Protein AF-A0A967J684-F1 (afdb_monomer)

pLDDT: mean 90.94, std 13.74, range [46.59, 98.69]

Mean predicted aligned error: 4.79 Å

Secondary structure (DSSP, 8-state):
-HHHHHHHT---HHHHHHHHHHHHT-EEETTTTEEEEEEEHHHHHHHT--SGGGTTHHHHHTT-TT-SEEEEEEEEETTEEEEEEEE--

Radius of gyration: 13.61 Å; Cα contacts (8 Å, |Δi|>4): 139; chains: 1; bounding box: 33×35×34 Å

Solvent-accessible surface area (backbone atoms only — not comparable to full-atom values): 5128 Å² total; per-residue (Å²): 109,78,72,60,44,62,74,74,74,58,76,62,74,30,47,60,54,36,50,50,56,25,60,70,53,48,48,77,41,69,91,76,19,31,30,37,28,50,45,47,47,67,46,37,67,77,34,75,48,61,76,76,71,50,67,65,50,50,66,64,61,50,61,48,82,72,31,49,35,23,37,33,36,38,43,67,50,89,100,45,75,48,76,49,75,48,68,67,129

Nearest PDB structures (foldseek):
  5o4z-assembly1_A  TM=8.547E-01  e=1.977E-06  Thermotoga maritima
  8ioo-assembly1_A  TM=8.017E-01  e=9.426E-07  Deinococcus radiodurans
  4py9-assembly1_A  TM=8.626E-01  e=2.961E-06  Bacteroides fragilis
  5o25-assembly1_B  TM=8.468E-01  e=4.435E-06  Thermotoga maritima
  3dev-assembly1_B  TM=7.720E-01  e=3.527E-04  Staphylococcus haemolyticus JCSC1435

Structure (mmCIF, N/CA/C/O backbone):
data_AF-A0A967J684-F1
#
_entry.id   AF-A0A967J684-F1
#
loop_
_atom_site.group_PDB
_atom_site.id
_atom_site.type_symbol
_atom_site.label_atom_id
_atom_site.label_alt_id
_atom_site.label_comp_id
_atom_site.label_asym_id
_atom_site.label_entity_id
_atom_site.label_seq_id
_atom_site.pdbx_PDB_ins_code
_atom_site.Cartn_x
_atom_site.Cartn_y
_atom_site.Cartn_z
_atom_site.occupancy
_atom_site.B_iso_or_equiv
_atom_site.auth_seq_id
_atom_site.auth_comp_id
_atom_site.auth_asym_id
_atom_site.auth_atom_id
_atom_site.pdbx_PDB_model_num
ATOM 1 N N . SER A 1 1 ? 15.828 18.813 10.674 1.00 51.28 1 SER A N 1
ATOM 2 C CA . SER A 1 1 ? 16.891 18.470 9.705 1.00 51.28 1 SER A CA 1
ATOM 3 C C . SER A 1 1 ? 16.292 18.282 8.327 1.00 51.28 1 SER A C 1
ATOM 5 O O . SER A 1 1 ? 15.222 17.692 8.260 1.00 51.28 1 SER A O 1
ATOM 7 N N . GLN A 1 2 ? 16.964 18.709 7.248 1.00 54.00 2 GLN A N 1
ATOM 8 C CA . GLN A 1 2 ? 16.564 18.374 5.862 1.00 54.00 2 GLN A CA 1
ATOM 9 C C . GLN A 1 2 ? 16.309 16.862 5.665 1.00 54.00 2 GLN A C 1
ATOM 11 O O . GLN A 1 2 ? 15.456 16.481 4.876 1.00 54.00 2 GLN A O 1
ATOM 16 N N . ILE A 1 3 ? 16.967 16.017 6.470 1.00 52.69 3 ILE A N 1
ATOM 17 C CA . ILE A 1 3 ? 16.811 14.553 6.503 1.00 52.69 3 ILE A CA 1
ATOM 18 C C . ILE A 1 3 ? 15.394 14.103 6.908 1.00 52.69 3 ILE A C 1
ATOM 20 O O . ILE A 1 3 ? 14.889 13.136 6.360 1.00 52.69 3 ILE A O 1
ATOM 24 N N . GLY A 1 4 ? 14.721 14.799 7.833 1.00 47.50 4 GLY A N 1
ATOM 25 C CA . GLY A 1 4 ? 13.356 14.425 8.240 1.00 47.50 4 GLY A CA 1
ATOM 26 C C . GLY A 1 4 ? 12.304 14.758 7.179 1.00 47.50 4 GLY A C 1
ATOM 27 O O . GLY A 1 4 ? 11.285 14.082 7.088 1.00 47.50 4 GLY A O 1
ATOM 28 N N . ARG A 1 5 ? 12.587 15.771 6.350 1.00 46.59 5 ARG A N 1
ATOM 29 C CA . ARG A 1 5 ? 11.668 16.293 5.336 1.00 46.59 5 ARG A CA 1
ATOM 30 C C . ARG A 1 5 ? 11.549 15.360 4.130 1.00 46.59 5 ARG A C 1
ATOM 32 O O . ARG A 1 5 ? 10.446 15.043 3.709 1.00 46.59 5 ARG A O 1
ATOM 39 N N . HIS A 1 6 ? 12.680 14.828 3.666 1.00 51.19 6 HIS A N 1
ATOM 40 C CA . HIS A 1 6 ? 12.722 13.857 2.567 1.00 51.19 6 HIS A CA 1
ATOM 41 C C . HIS A 1 6 ? 12.076 12.504 2.892 1.00 51.19 6 HIS A C 1
ATOM 43 O O . HIS A 1 6 ? 11.687 11.797 1.973 1.00 51.19 6 HIS A O 1
ATOM 49 N N . VAL A 1 7 ? 11.984 12.123 4.170 1.00 55.75 7 VAL A N 1
ATOM 50 C CA . VAL A 1 7 ? 11.468 10.799 4.565 1.00 55.75 7 VAL A CA 1
ATOM 51 C C . VAL A 1 7 ? 9.957 10.818 4.824 1.00 55.75 7 VAL A C 1
ATOM 53 O O . VAL A 1 7 ? 9.316 9.783 4.689 1.00 55.75 7 VAL A O 1
ATOM 56 N N . TYR A 1 8 ? 9.375 11.972 5.175 1.00 53.00 8 TYR A N 1
ATOM 57 C CA . TYR A 1 8 ? 7.965 12.040 5.58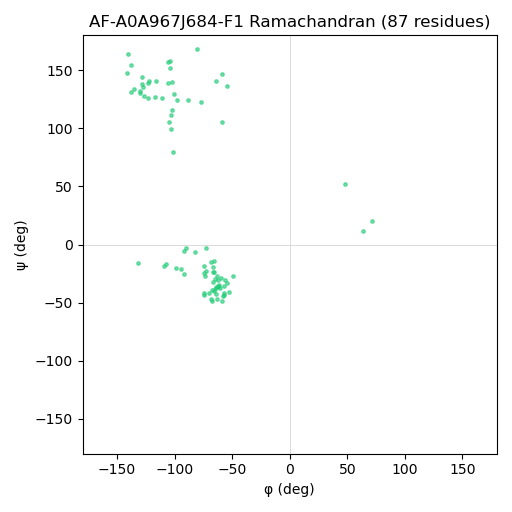9 1.00 53.00 8 TYR A CA 1
ATOM 58 C C . TYR A 1 8 ? 7.118 13.132 4.921 1.00 53.00 8 TYR A C 1
ATOM 60 O O . TYR A 1 8 ? 5.896 13.052 5.014 1.00 53.00 8 TYR A O 1
ATOM 68 N N . GLU A 1 9 ? 7.704 14.142 4.269 1.00 63.94 9 GLU A N 1
ATOM 69 C CA . GLU A 1 9 ? 6.930 15.269 3.713 1.00 63.94 9 GLU A CA 1
ATOM 70 C C . GLU A 1 9 ? 6.858 15.285 2.182 1.00 63.94 9 GLU A C 1
ATOM 72 O O . GLU A 1 9 ? 5.973 15.936 1.628 1.00 63.94 9 GLU A O 1
ATOM 77 N N . GLU A 1 10 ? 7.745 14.571 1.486 1.00 76.00 10 GLU A N 1
ATOM 78 C CA . GLU A 1 10 ? 7.815 14.594 0.024 1.00 76.00 10 GLU A CA 1
ATOM 79 C C . GLU A 1 10 ? 7.762 13.178 -0.556 1.00 76.00 10 GLU A C 1
ATOM 81 O O . GLU A 1 10 ? 8.409 12.251 -0.076 1.00 76.00 10 GLU A O 1
ATOM 86 N N . SER A 1 11 ? 6.967 13.002 -1.608 1.00 84.69 11 SER A N 1
ATOM 87 C CA . SER A 1 11 ? 6.900 11.769 -2.396 1.00 84.69 11 SER A CA 1
ATOM 88 C C . SER A 1 11 ? 6.745 12.136 -3.871 1.00 84.69 11 SER A C 1
ATOM 90 O O . SER A 1 11 ? 6.120 13.159 -4.178 1.00 84.69 11 SER A O 1
ATOM 92 N N . PRO A 1 12 ? 7.290 11.340 -4.807 1.00 91.50 12 PRO A N 1
ATOM 93 C CA . PRO A 1 12 ? 7.097 11.593 -6.230 1.00 91.50 12 PRO A CA 1
ATOM 94 C C . PRO A 1 12 ? 5.603 11.574 -6.572 1.00 91.50 12 PRO A C 1
ATOM 96 O O . PRO A 1 12 ? 4.841 10.794 -6.008 1.00 91.50 12 PRO A O 1
ATOM 99 N N . PHE A 1 13 ? 5.159 12.379 -7.541 1.00 94.19 13 PHE A N 1
ATOM 100 C CA . PHE A 1 13 ? 3.737 12.425 -7.923 1.00 94.19 13 PHE A CA 1
ATOM 101 C C . PHE A 1 13 ? 3.178 11.044 -8.317 1.00 94.19 13 PHE A C 1
ATOM 103 O O . PHE A 1 13 ? 2.003 10.756 -8.093 1.00 94.19 13 PHE A O 1
ATOM 110 N N . GLY A 1 14 ? 4.022 10.164 -8.867 1.00 96.31 14 GLY A N 1
ATOM 111 C CA . GLY A 1 14 ? 3.648 8.785 -9.173 1.00 96.31 14 GLY A CA 1
ATOM 112 C C . GLY A 1 14 ? 3.200 7.981 -7.945 1.00 96.31 14 GLY A C 1
ATOM 113 O O . GLY A 1 14 ? 2.298 7.157 -8.081 1.00 96.31 14 GLY A O 1
ATOM 114 N N . PHE A 1 15 ? 3.697 8.296 -6.740 1.00 96.25 15 PHE A N 1
ATOM 115 C CA . PHE A 1 15 ? 3.213 7.705 -5.488 1.00 96.25 15 PHE A CA 1
ATOM 116 C C . PHE A 1 15 ? 1.714 7.931 -5.303 1.00 96.25 15 PHE A C 1
ATOM 118 O O . PHE A 1 15 ? 1.000 7.002 -4.946 1.00 96.25 15 PHE A O 1
ATOM 125 N N . LEU A 1 16 ? 1.206 9.130 -5.612 1.00 95.81 16 LEU A N 1
ATOM 126 C CA . LEU A 1 16 ? -0.225 9.429 -5.491 1.00 95.81 16 LEU A CA 1
ATOM 127 C C . LEU A 1 16 ? -1.070 8.548 -6.420 1.00 95.81 16 LEU A C 1
ATOM 129 O O . LEU A 1 16 ? -2.167 8.134 -6.048 1.00 95.81 16 LEU A O 1
ATOM 133 N N . ARG A 1 17 ? -0.556 8.226 -7.616 1.00 97.19 17 ARG A N 1
ATOM 134 C CA . ARG A 1 17 ? -1.235 7.326 -8.562 1.00 97.19 17 ARG A CA 1
ATOM 135 C C . ARG A 1 17 ? -1.282 5.901 -8.021 1.00 97.19 17 ARG A C 1
ATOM 137 O O . ARG A 1 17 ? -2.359 5.313 -8.002 1.00 97.19 17 ARG A O 1
ATOM 144 N N . VAL A 1 18 ? -0.147 5.389 -7.542 1.00 98.12 18 VAL A N 1
ATOM 145 C CA . VAL A 1 18 ? -0.058 4.044 -6.951 1.00 98.12 18 VAL A CA 1
ATOM 146 C C . VAL A 1 18 ? -0.905 3.941 -5.686 1.00 98.12 18 VAL A C 1
ATOM 148 O O . VAL A 1 18 ? -1.636 2.975 -5.513 1.00 98.12 18 VAL A O 1
ATOM 151 N N . ALA A 1 19 ? -0.873 4.950 -4.815 1.00 97.56 19 ALA A N 1
ATOM 152 C CA . ALA A 1 19 ? -1.726 4.999 -3.634 1.00 97.56 19 ALA A CA 1
ATOM 153 C C . ALA A 1 19 ? -3.208 4.919 -4.020 1.00 97.56 19 ALA A C 1
ATOM 155 O O . ALA A 1 19 ? -3.954 4.153 -3.418 1.00 97.56 19 ALA A O 1
ATOM 156 N N . GLY A 1 20 ? -3.624 5.644 -5.062 1.00 98.06 20 GLY A N 1
ATOM 157 C CA . GLY A 1 20 ? -4.982 5.565 -5.595 1.00 98.06 20 GLY A CA 1
ATOM 158 C C . GLY A 1 20 ? -5.370 4.158 -6.060 1.00 98.06 20 GLY A C 1
ATOM 159 O O . GLY A 1 20 ? -6.428 3.667 -5.668 1.00 98.06 20 GLY A O 1
ATOM 160 N N . THR A 1 21 ? -4.530 3.491 -6.858 1.00 98.25 21 THR A N 1
ATOM 161 C CA . THR A 1 21 ? -4.843 2.146 -7.379 1.00 98.25 21 THR A CA 1
ATOM 162 C C . THR A 1 21 ? -4.819 1.079 -6.287 1.00 98.25 21 THR A C 1
ATOM 164 O O . THR A 1 21 ? -5.736 0.259 -6.208 1.00 98.25 21 THR A O 1
ATOM 167 N N . VAL A 1 22 ? -3.842 1.136 -5.380 1.00 98.31 22 VAL A N 1
ATOM 168 C CA . VAL A 1 22 ? -3.747 0.222 -4.237 1.00 98.31 22 VAL A CA 1
ATOM 169 C C . VAL A 1 22 ? -4.946 0.386 -3.308 1.00 98.31 22 VAL A C 1
ATOM 171 O O . VAL A 1 22 ? -5.577 -0.610 -2.962 1.00 98.31 22 VAL A O 1
ATOM 174 N N . LEU A 1 23 ? -5.326 1.615 -2.946 1.00 98.00 23 LEU A N 1
ATOM 175 C CA . LEU A 1 23 ? -6.501 1.847 -2.101 1.00 98.00 23 LEU A CA 1
ATOM 176 C C . LEU A 1 23 ? -7.802 1.407 -2.785 1.00 98.00 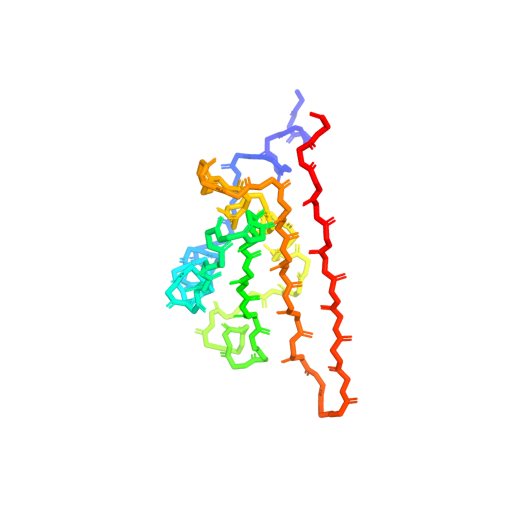23 LEU A C 1
ATOM 178 O O . LEU A 1 23 ? -8.666 0.842 -2.122 1.00 98.00 23 LEU A O 1
ATOM 182 N N . ALA A 1 24 ? -7.929 1.590 -4.102 1.00 98.25 24 ALA A N 1
ATOM 183 C CA . ALA A 1 24 ? -9.081 1.096 -4.858 1.00 98.25 24 ALA A CA 1
ATOM 184 C C . ALA A 1 24 ? -9.170 -0.442 -4.895 1.00 98.25 24 ALA A C 1
ATOM 186 O O . ALA A 1 24 ? -10.256 -0.986 -5.074 1.00 98.25 24 ALA A O 1
ATOM 187 N N . SER A 1 25 ? -8.050 -1.149 -4.709 1.00 98.31 25 SER A N 1
ATOM 188 C CA . SER A 1 25 ? -8.012 -2.616 -4.613 1.00 98.31 25 SER A CA 1
ATOM 189 C C . SER A 1 25 ? -8.357 -3.160 -3.221 1.00 98.31 25 SER A C 1
ATOM 191 O O . SER A 1 25 ? -8.429 -4.379 -3.043 1.00 98.31 25 SER A O 1
ATOM 193 N N . ALA A 1 26 ? -8.516 -2.282 -2.226 1.00 98.25 26 ALA A N 1
ATOM 194 C CA . ALA A 1 26 ? -8.654 -2.692 -0.840 1.00 98.25 26 ALA A CA 1
ATOM 195 C C . ALA A 1 26 ? -9.929 -3.513 -0.606 1.00 98.25 26 ALA A C 1
ATOM 197 O O . ALA A 1 26 ? -11.002 -3.216 -1.127 1.00 98.25 26 ALA A O 1
ATOM 198 N N . SER A 1 27 ? -9.804 -4.543 0.222 1.00 98.62 27 SER A N 1
ATOM 199 C CA . SER A 1 27 ? -10.894 -5.409 0.658 1.00 98.62 27 SER A CA 1
ATOM 200 C C . SER A 1 27 ? -10.886 -5.511 2.179 1.00 98.62 27 SER A C 1
ATOM 202 O O . SER A 1 27 ? -9.824 -5.608 2.799 1.00 98.62 27 SER A O 1
ATOM 204 N N . LEU A 1 28 ? -12.076 -5.462 2.777 1.00 98.50 28 LEU A N 1
ATOM 205 C CA . LEU A 1 28 ? -12.284 -5.492 4.222 1.00 98.50 28 LEU A CA 1
ATOM 206 C C . LEU A 1 28 ? -13.069 -6.748 4.607 1.00 98.50 28 LEU A C 1
ATOM 208 O O . LEU A 1 28 ? -14.161 -6.988 4.098 1.00 98.50 28 LEU A O 1
ATOM 212 N N . ASP A 1 29 ? -12.524 -7.508 5.548 1.00 98.31 29 ASP A N 1
ATOM 213 C CA . ASP A 1 29 ? -13.241 -8.526 6.307 1.00 98.31 29 ASP A CA 1
ATOM 214 C C . ASP A 1 29 ? -13.544 -7.954 7.697 1.00 98.31 29 ASP A C 1
ATOM 216 O O . ASP A 1 29 ? -12.685 -7.913 8.583 1.00 98.31 29 ASP A O 1
ATOM 220 N N . GLU A 1 30 ? -14.775 -7.477 7.884 1.00 96.81 30 GLU A N 1
ATOM 221 C CA . GLU A 1 30 ? -15.217 -6.894 9.154 1.00 96.81 30 GLU A CA 1
ATOM 222 C C . GLU A 1 30 ? -15.282 -7.925 10.286 1.00 96.81 30 GLU A C 1
ATOM 224 O O . GLU A 1 30 ? -15.004 -7.588 11.437 1.00 96.81 30 GLU A O 1
ATOM 229 N N . GLN A 1 31 ? -15.604 -9.188 9.979 1.00 97.62 31 GLN A N 1
ATOM 230 C CA . GLN A 1 31 ? -15.721 -10.243 10.990 1.00 97.62 31 GLN A CA 1
ATOM 231 C C . GLN A 1 31 ? -14.361 -10.567 11.600 1.00 97.62 31 GLN A C 1
ATOM 233 O O . GLN A 1 31 ? -14.247 -10.782 12.806 1.00 97.62 31 GLN A O 1
ATOM 238 N N . ARG A 1 32 ? -13.322 -10.585 10.762 1.00 97.44 32 ARG A N 1
ATOM 239 C CA . ARG A 1 32 ? -11.938 -10.821 11.186 1.00 97.44 32 ARG A CA 1
ATOM 240 C C . ARG A 1 32 ? -11.193 -9.545 11.542 1.00 97.44 32 ARG A C 1
ATOM 242 O O . ARG A 1 32 ? -10.039 -9.639 11.953 1.00 97.44 32 ARG A O 1
ATOM 249 N N . ARG A 1 33 ? -11.827 -8.379 11.374 1.00 97.69 33 ARG A N 1
ATOM 250 C CA . ARG A 1 33 ? -11.204 -7.060 11.539 1.00 97.69 33 ARG A CA 1
ATOM 251 C C . ARG A 1 33 ? -9.876 -7.010 10.779 1.00 97.69 33 ARG A C 1
ATOM 253 O O . ARG A 1 33 ? -8.830 -6.701 11.346 1.00 97.69 33 ARG A O 1
ATOM 260 N N . PHE A 1 34 ? -9.929 -7.370 9.499 1.00 98.25 34 PHE A N 1
ATOM 261 C CA . PHE A 1 34 ? -8.763 -7.509 8.634 1.00 98.25 34 PHE A CA 1
ATOM 262 C C . PHE A 1 34 ? -8.976 -6.758 7.324 1.00 98.25 34 PHE A C 1
ATOM 264 O O . PHE A 1 34 ? -10.008 -6.907 6.677 1.00 98.25 34 PHE A O 1
ATOM 271 N N . VAL A 1 35 ? -7.987 -5.967 6.913 1.00 98.50 35 VAL A N 1
ATOM 272 C CA . VAL A 1 35 ? -8.001 -5.244 5.637 1.00 98.50 35 VAL A CA 1
ATOM 273 C C . VAL A 1 35 ? -6.772 -5.624 4.831 1.00 98.50 35 VAL A C 1
ATOM 275 O O . VAL A 1 35 ? -5.669 -5.724 5.373 1.00 98.50 35 VAL A O 1
ATOM 278 N N . TRP A 1 36 ? -6.941 -5.817 3.530 1.00 98.69 36 TRP A N 1
ATOM 279 C CA . TRP A 1 36 ? -5.813 -6.025 2.635 1.00 98.69 36 TRP A CA 1
ATOM 280 C C . TRP A 1 36 ? -5.975 -5.266 1.330 1.00 98.69 36 TRP A C 1
ATOM 282 O O . TRP A 1 36 ? -7.086 -4.969 0.905 1.00 98.69 36 TRP A O 1
ATOM 292 N N . ALA A 1 37 ? -4.850 -4.961 0.699 1.00 98.56 37 ALA A N 1
ATOM 293 C CA . ALA A 1 37 ? -4.781 -4.353 -0.622 1.00 98.56 37 ALA A CA 1
ATOM 294 C C . ALA A 1 37 ? -3.631 -4.974 -1.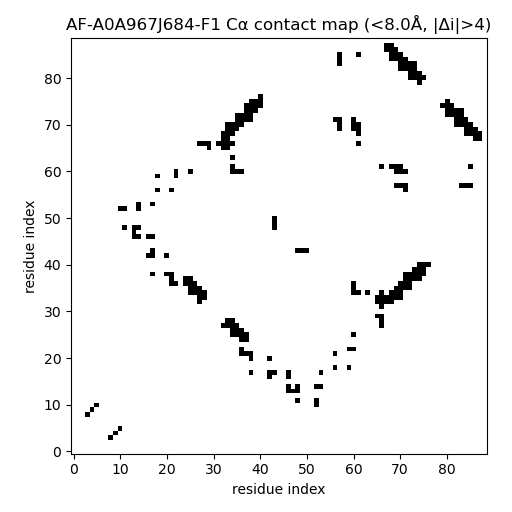421 1.00 98.56 37 ALA A C 1
ATOM 296 O O . ALA A 1 37 ? -2.745 -5.620 -0.849 1.00 98.56 37 ALA A O 1
ATOM 297 N N . VAL A 1 38 ? -3.640 -4.769 -2.738 1.00 98.38 38 VAL A N 1
ATOM 298 C CA . VAL A 1 38 ? -2.673 -5.367 -3.661 1.00 98.38 38 VAL A CA 1
ATOM 299 C C . VAL A 1 38 ? -1.959 -4.278 -4.456 1.00 98.38 38 VAL A C 1
ATOM 301 O O . VA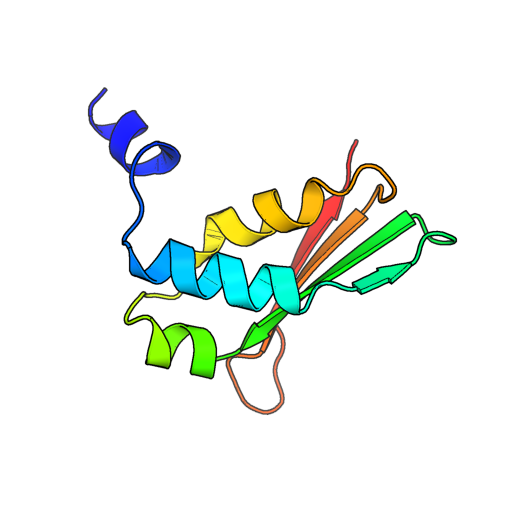L A 1 38 ? -2.602 -3.466 -5.112 1.00 98.38 38 VAL A O 1
ATOM 304 N N . LEU A 1 39 ? -0.628 -4.297 -4.414 1.00 98.25 39 LEU A N 1
ATOM 305 C CA . LEU A 1 39 ? 0.261 -3.581 -5.325 1.00 98.25 39 LEU A CA 1
ATOM 306 C C . LEU A 1 39 ? 0.727 -4.548 -6.416 1.00 98.25 39 LEU A C 1
ATOM 308 O O . LEU A 1 39 ? 1.331 -5.575 -6.095 1.00 98.25 39 LEU A O 1
ATOM 312 N N . ARG A 1 40 ? 0.502 -4.204 -7.685 1.00 97.69 40 ARG A N 1
ATOM 313 C CA . ARG A 1 40 ? 0.942 -4.992 -8.845 1.00 97.69 40 ARG A CA 1
ATOM 314 C C . ARG A 1 40 ? 2.124 -4.335 -9.546 1.00 97.69 40 ARG A C 1
ATOM 316 O O . ARG A 1 40 ? 2.302 -3.121 -9.472 1.00 97.69 40 ARG A O 1
ATOM 323 N N . ALA A 1 41 ? 2.906 -5.126 -10.281 1.00 96.69 41 ALA A N 1
ATOM 324 C CA . ALA A 1 41 ? 4.004 -4.608 -11.108 1.00 96.69 41 ALA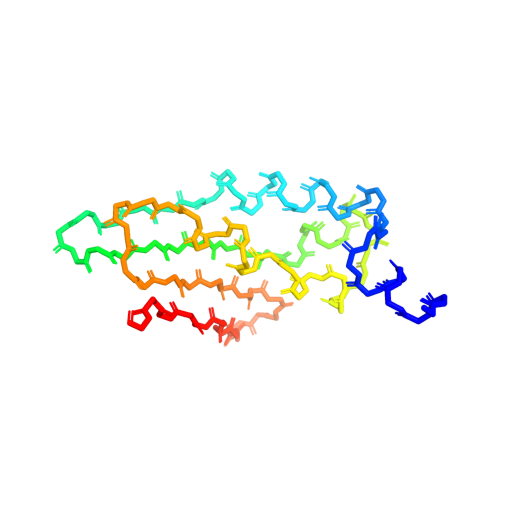 A CA 1
ATOM 325 C C . ALA A 1 41 ? 3.548 -3.484 -12.061 1.00 96.69 41 ALA A C 1
ATOM 327 O O . ALA A 1 41 ? 4.215 -2.455 -12.170 1.00 96.69 41 ALA A O 1
ATOM 328 N N . GLU A 1 42 ? 2.364 -3.625 -12.670 1.00 97.12 42 GLU A N 1
ATOM 329 C CA . GLU A 1 42 ? 1.821 -2.624 -13.598 1.00 97.12 42 GLU A CA 1
ATOM 330 C C . GLU A 1 42 ? 1.546 -1.256 -12.948 1.00 97.12 42 GLU A C 1
ATOM 332 O O . GLU A 1 42 ? 1.591 -0.232 -13.631 1.00 97.12 42 GLU A O 1
ATOM 337 N N . ASP A 1 43 ? 1.283 -1.209 -11.636 1.00 97.56 43 ASP A N 1
ATOM 338 C CA . ASP A 1 43 ? 1.082 0.052 -10.917 1.00 97.56 43 ASP A CA 1
ATOM 339 C C . ASP A 1 43 ? 2.384 0.867 -10.891 1.00 97.56 43 ASP A C 1
ATOM 341 O O . ASP A 1 43 ? 2.370 2.086 -11.092 1.00 97.56 43 ASP A O 1
ATOM 345 N N . LEU A 1 44 ? 3.522 0.191 -10.695 1.00 96.50 44 LEU A N 1
ATOM 346 C CA . LEU A 1 44 ? 4.854 0.803 -10.720 1.00 96.50 44 LEU A CA 1
ATOM 347 C C . LEU A 1 44 ? 5.218 1.269 -12.131 1.00 96.50 44 LEU A C 1
ATOM 349 O O . LEU A 1 44 ? 5.609 2.420 -12.323 1.00 96.50 44 LEU A O 1
ATOM 353 N N . GLU A 1 45 ? 5.009 0.414 -13.134 1.00 96.06 45 GLU A N 1
ATOM 354 C CA . GLU A 1 45 ? 5.301 0.734 -14.536 1.00 96.06 45 GLU A CA 1
ATOM 355 C C . GLU A 1 45 ? 4.530 1.971 -15.018 1.00 96.06 45 GLU A C 1
ATOM 357 O O . GLU A 1 45 ? 5.103 2.871 -15.632 1.00 96.06 45 GLU A O 1
ATOM 362 N N . ARG A 1 46 ? 3.233 2.065 -14.695 1.00 96.06 46 ARG A N 1
ATOM 363 C CA . ARG A 1 46 ? 2.371 3.191 -15.101 1.00 96.06 46 ARG A CA 1
ATOM 364 C C . ARG A 1 46 ? 2.662 4.491 -14.353 1.00 96.06 46 ARG A C 1
ATOM 366 O O . ARG A 1 46 ? 2.281 5.562 -14.829 1.00 96.06 46 ARG A O 1
ATOM 373 N N . SER A 1 47 ? 3.255 4.411 -13.165 1.00 95.69 47 SER A N 1
ATOM 374 C CA . SER A 1 47 ? 3.521 5.569 -12.303 1.00 95.69 47 SER A CA 1
ATOM 375 C C . SER A 1 47 ? 4.952 6.094 -12.408 1.00 95.69 47 SER A C 1
ATOM 377 O O . SER A 1 47 ? 5.181 7.256 -12.067 1.00 95.69 47 SER A O 1
ATOM 379 N N . GLY A 1 48 ? 5.886 5.273 -12.899 1.00 94.94 48 GLY A N 1
ATOM 380 C CA . GLY A 1 48 ? 7.294 5.627 -13.072 1.00 94.94 48 GLY A CA 1
ATOM 381 C C . GLY A 1 48 ? 8.078 5.739 -11.763 1.00 94.94 48 GLY A C 1
ATOM 382 O O . GLY A 1 48 ? 9.106 6.413 -11.748 1.00 94.94 48 GLY A O 1
ATOM 383 N N . ILE A 1 49 ? 7.592 5.133 -10.674 1.00 95.56 49 ILE A N 1
ATOM 384 C CA . ILE A 1 49 ? 8.256 5.152 -9.359 1.00 95.56 49 ILE A CA 1
ATOM 385 C C . ILE A 1 49 ? 8.939 3.820 -9.053 1.00 95.56 49 ILE A C 1
ATOM 387 O O . ILE A 1 49 ? 8.587 2.779 -9.614 1.00 95.56 49 ILE A O 1
ATOM 391 N N . GLY A 1 50 ? 9.914 3.855 -8.147 1.00 93.94 50 GLY A N 1
ATOM 392 C CA . GLY A 1 50 ? 10.601 2.658 -7.681 1.00 93.94 50 GLY A CA 1
ATOM 393 C C . GLY A 1 50 ? 9.805 1.905 -6.617 1.00 93.94 50 GLY A C 1
ATOM 394 O O . GLY A 1 50 ? 8.848 2.409 -6.032 1.00 93.94 50 GLY A O 1
ATOM 395 N N . LEU A 1 51 ? 10.241 0.680 -6.315 1.00 92.88 51 LEU A N 1
ATOM 396 C CA . LEU A 1 51 ? 9.655 -0.105 -5.228 1.00 92.88 51 LEU A CA 1
ATOM 397 C C . LEU A 1 51 ? 9.807 0.591 -3.865 1.00 92.88 51 LEU A C 1
ATOM 399 O O . LEU A 1 51 ? 8.887 0.527 -3.052 1.00 92.88 51 LEU A O 1
ATOM 403 N N . ASP A 1 52 ? 10.932 1.263 -3.629 1.00 92.00 52 ASP A N 1
ATOM 404 C CA . ASP A 1 52 ? 11.230 1.931 -2.356 1.00 92.00 52 ASP A CA 1
ATOM 405 C C . ASP A 1 52 ? 10.253 3.086 -2.070 1.00 92.00 52 ASP A C 1
ATOM 407 O O . ASP A 1 52 ? 9.878 3.315 -0.922 1.00 92.00 52 ASP A O 1
ATOM 411 N N . ASP A 1 53 ? 9.723 3.730 -3.117 1.00 93.19 53 ASP A N 1
ATOM 412 C CA . ASP A 1 53 ? 8.693 4.769 -2.989 1.00 93.19 53 ASP A CA 1
ATOM 413 C C . ASP A 1 53 ? 7.357 4.211 -2.453 1.00 93.19 53 ASP A C 1
ATOM 415 O O . ASP A 1 53 ? 6.482 4.970 -2.042 1.00 93.19 53 ASP A O 1
ATOM 419 N N . THR A 1 54 ? 7.165 2.885 -2.443 1.00 93.25 54 THR A N 1
ATOM 420 C CA . THR A 1 54 ? 5.909 2.242 -2.012 1.00 93.25 54 THR A CA 1
ATOM 421 C C . THR A 1 54 ? 5.852 1.873 -0.538 1.00 93.25 54 THR A C 1
ATOM 423 O O . THR A 1 54 ? 4.815 1.403 -0.062 1.00 93.25 54 THR A O 1
ATOM 426 N N . ASP A 1 55 ? 6.943 2.045 0.202 1.00 91.44 55 ASP A N 1
ATOM 427 C CA . ASP A 1 55 ? 7.001 1.678 1.616 1.00 91.44 55 ASP A CA 1
ATOM 428 C C . ASP A 1 55 ? 5.924 2.355 2.489 1.00 91.44 55 ASP A C 1
ATOM 430 O O . ASP A 1 55 ? 5.356 1.661 3.340 1.00 91.44 55 ASP A O 1
ATOM 434 N N . PRO A 1 56 ? 5.520 3.619 2.242 1.00 93.31 56 PRO A N 1
ATOM 435 C CA . PRO A 1 56 ? 4.436 4.258 2.993 1.00 93.31 56 PRO A CA 1
ATOM 436 C C . PRO A 1 56 ? 3.029 3.684 2.740 1.00 93.31 56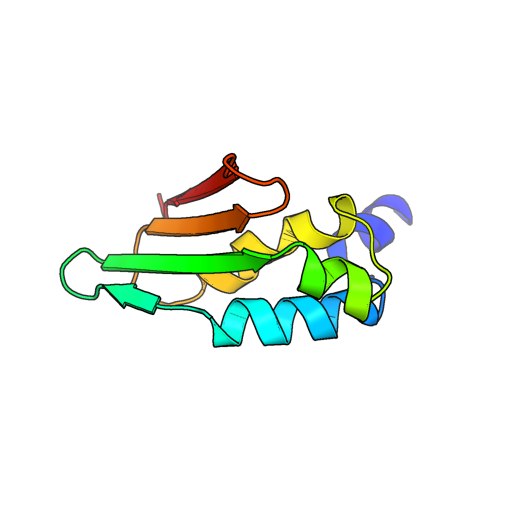 PRO A C 1
ATOM 438 O O . PRO A 1 56 ? 2.108 3.956 3.509 1.00 93.31 56 PRO A O 1
ATOM 441 N N . LEU A 1 57 ? 2.811 2.886 1.686 1.00 95.81 57 LEU A N 1
ATOM 442 C CA . LEU A 1 57 ? 1.462 2.437 1.298 1.00 95.81 57 LEU A CA 1
ATOM 443 C C . LEU A 1 57 ? 0.762 1.605 2.378 1.00 95.81 57 LEU A C 1
ATOM 445 O O . LEU A 1 57 ? -0.453 1.706 2.542 1.00 95.81 57 LEU A O 1
ATOM 449 N N . ILE A 1 58 ? 1.507 0.800 3.140 1.00 95.81 58 ILE A N 1
ATOM 450 C CA . ILE A 1 58 ? 0.918 -0.007 4.220 1.00 95.81 58 ILE A CA 1
ATOM 451 C C . ILE A 1 58 ? 0.284 0.872 5.307 1.00 95.81 58 ILE A C 1
ATOM 453 O O . ILE A 1 58 ? -0.722 0.488 5.908 1.00 95.81 58 ILE A O 1
ATOM 457 N N . ASP A 1 59 ? 0.824 2.071 5.524 1.00 94.62 59 ASP A N 1
ATOM 458 C CA . ASP A 1 59 ? 0.273 3.015 6.489 1.00 94.62 59 ASP A CA 1
ATOM 459 C C . ASP A 1 59 ? -1.017 3.671 5.986 1.00 94.62 59 ASP A C 1
ATOM 461 O O . ASP A 1 59 ? -1.868 4.017 6.801 1.00 94.62 59 ASP A O 1
ATOM 465 N N . LEU A 1 60 ? -1.222 3.750 4.667 1.00 95.56 60 LEU A N 1
ATOM 466 C CA . LEU A 1 60 ? -2.501 4.162 4.084 1.00 95.56 60 LEU A CA 1
ATOM 467 C C . LEU A 1 60 ? -3.554 3.057 4.191 1.00 95.56 60 LEU A C 1
ATOM 469 O O . LEU A 1 60 ? -4.698 3.332 4.531 1.00 95.56 60 LEU A O 1
ATOM 473 N N . VAL A 1 61 ? -3.182 1.797 3.951 1.00 96.38 61 VAL A N 1
ATOM 474 C CA . VAL A 1 61 ? -4.117 0.660 4.045 1.00 96.38 61 VAL A CA 1
ATOM 475 C C . VAL A 1 61 ? -4.603 0.464 5.485 1.00 96.38 61 VAL A C 1
ATOM 477 O O . VAL A 1 61 ? -5.781 0.196 5.724 1.00 96.38 61 VAL A O 1
ATOM 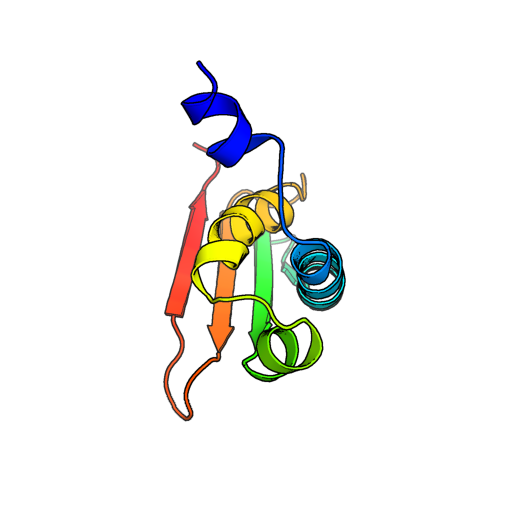480 N N . ARG A 1 62 ? -3.722 0.645 6.478 1.00 95.50 62 ARG A N 1
ATOM 481 C CA . ARG A 1 62 ? -4.049 0.379 7.887 1.00 95.50 62 ARG A CA 1
ATOM 482 C C . ARG A 1 62 ? -4.993 1.395 8.538 1.00 95.50 62 ARG A C 1
ATOM 484 O O . ARG A 1 62 ? -5.315 1.218 9.713 1.00 95.50 62 ARG A O 1
ATOM 491 N N . VAL A 1 63 ? -5.415 2.461 7.851 1.00 95.00 63 VAL A N 1
ATOM 492 C CA . VAL A 1 63 ? -6.263 3.516 8.449 1.00 95.00 63 VAL A CA 1
ATOM 493 C C . VAL A 1 63 ? -7.720 3.089 8.658 1.00 95.00 63 VAL A C 1
ATOM 495 O O . VAL A 1 63 ? -8.410 3.709 9.462 1.00 95.00 63 VAL A O 1
ATOM 498 N N . ALA A 1 64 ? -8.186 2.028 7.984 1.00 94.31 64 ALA A N 1
ATOM 499 C CA . ALA A 1 64 ? -9.567 1.536 8.066 1.00 94.31 64 ALA A CA 1
ATOM 500 C C . ALA A 1 64 ? -9.945 1.154 9.506 1.00 94.31 64 ALA A C 1
ATOM 502 O O . ALA A 1 64 ? -9.484 0.139 10.031 1.00 94.31 64 ALA A O 1
ATOM 503 N N . ARG A 1 65 ? -10.746 1.980 10.183 1.00 95.19 65 ARG A N 1
ATOM 504 C CA . ARG A 1 65 ? -11.051 1.884 11.625 1.00 95.19 65 ARG A CA 1
ATOM 505 C C . ARG A 1 65 ? -11.599 0.512 12.033 1.00 95.19 65 ARG A C 1
ATOM 507 O O . ARG A 1 65 ? -11.321 0.036 13.131 1.00 95.19 65 ARG A O 1
ATOM 514 N N . GLU A 1 66 ? -12.340 -0.121 11.139 1.00 96.50 66 GLU A N 1
ATOM 515 C CA . GLU A 1 66 ? -13.001 -1.414 11.287 1.00 96.50 66 GLU A CA 1
ATOM 516 C C . GLU A 1 66 ? -12.011 -2.586 11.408 1.00 96.50 66 GLU A C 1
ATOM 518 O O . GLU A 1 66 ? -12.379 -3.635 11.928 1.00 96.50 66 GLU A O 1
ATOM 523 N N . SER A 1 67 ? -10.757 -2.402 10.986 1.00 97.12 67 SER A N 1
ATOM 524 C CA . SER A 1 67 ? -9.723 -3.437 10.969 1.00 97.12 67 SER A CA 1
ATOM 525 C C . SER A 1 67 ? -8.676 -3.267 12.076 1.00 97.12 67 SER A C 1
ATOM 527 O O . SER A 1 67 ? -8.206 -2.158 12.299 1.00 97.12 67 SER A O 1
ATOM 529 N N . ASP A 1 68 ? -8.240 -4.353 12.716 1.00 97.38 68 ASP A N 1
ATOM 530 C CA . ASP A 1 68 ? -7.088 -4.374 13.634 1.00 97.38 68 ASP A CA 1
ATOM 531 C C . ASP A 1 68 ? -5.788 -4.792 12.939 1.00 97.38 68 ASP A C 1
ATOM 533 O O . ASP A 1 68 ? -4.698 -4.485 13.427 1.00 97.38 68 ASP A O 1
ATOM 537 N N . VAL A 1 69 ? -5.885 -5.478 11.797 1.00 97.81 69 VAL A N 1
ATOM 538 C CA . VAL A 1 69 ? -4.736 -6.015 11.060 1.00 97.81 69 VAL A CA 1
ATOM 539 C C . VAL A 1 69 ? -4.811 -5.615 9.588 1.00 97.81 69 VAL A C 1
ATOM 541 O O . VAL A 1 69 ? -5.819 -5.811 8.914 1.00 97.81 69 VAL A O 1
ATOM 544 N N . ALA A 1 70 ? -3.714 -5.079 9.066 1.00 98.25 70 ALA A N 1
ATOM 545 C CA . ALA A 1 70 ? -3.576 -4.668 7.677 1.00 98.25 70 ALA A CA 1
ATOM 546 C C . ALA A 1 70 ? -2.501 -5.485 6.954 1.00 98.25 70 ALA A C 1
ATOM 548 O O . ALA A 1 70 ? -1.430 -5.740 7.512 1.00 98.25 70 ALA A O 1
ATOM 549 N N . LEU A 1 71 ? -2.769 -5.840 5.698 1.00 98.31 71 LEU A N 1
ATOM 550 C CA . LEU A 1 71 ? -1.823 -6.485 4.791 1.00 98.31 71 LEU A CA 1
ATOM 551 C C . LEU A 1 71 ? -1.724 -5.712 3.474 1.00 98.31 71 LEU A C 1
ATOM 553 O O . LEU A 1 71 ? -2.718 -5.497 2.789 1.00 98.31 71 LEU A O 1
ATOM 557 N N . LEU A 1 72 ? -0.509 -5.368 3.069 1.00 98.38 72 LEU A N 1
ATOM 558 C CA . LEU A 1 72 ? -0.224 -4.992 1.689 1.00 98.38 72 LEU A CA 1
ATOM 559 C C . LEU A 1 72 ? 0.454 -6.173 1.002 1.00 98.38 72 LEU A C 1
ATOM 561 O O . LEU A 1 72 ? 1.561 -6.559 1.385 1.00 98.38 72 LEU A O 1
ATOM 565 N N . VAL A 1 73 ? -0.209 -6.736 -0.003 1.00 98.19 73 VAL A N 1
ATOM 566 C CA . VAL A 1 73 ? 0.355 -7.771 -0.870 1.00 98.19 73 VAL A CA 1
ATOM 567 C C . VAL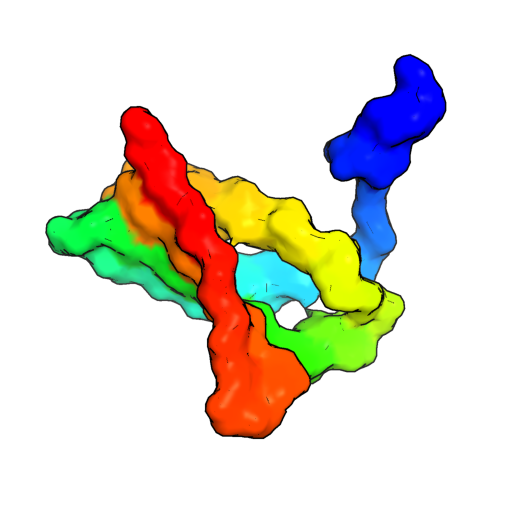 A 1 73 ? 1.065 -7.081 -2.031 1.00 98.19 73 VAL A C 1
ATOM 569 O O . VAL A 1 73 ? 0.462 -6.274 -2.730 1.00 98.19 73 VAL A O 1
ATOM 572 N N . LYS A 1 74 ? 2.348 -7.375 -2.235 1.00 97.50 74 LYS A N 1
ATOM 573 C CA . LYS A 1 74 ? 3.136 -6.920 -3.384 1.00 97.50 74 LYS A CA 1
ATOM 574 C C . LYS A 1 74 ? 3.310 -8.098 -4.349 1.00 97.50 74 LYS A C 1
ATOM 576 O O . LYS A 1 74 ? 4.080 -9.017 -4.059 1.00 97.50 74 LYS A O 1
ATOM 581 N N . GLU A 1 75 ? 2.583 -8.070 -5.461 1.00 97.12 75 GLU A N 1
ATOM 582 C CA . GLU A 1 75 ? 2.616 -9.055 -6.552 1.00 97.12 75 GLU A CA 1
ATOM 583 C C . GLU A 1 75 ? 3.444 -8.480 -7.708 1.00 97.12 75 GLU A C 1
ATOM 585 O O . GLU A 1 75 ? 2.920 -7.888 -8.654 1.00 97.12 75 GLU A O 1
ATOM 590 N N . LEU A 1 76 ? 4.769 -8.558 -7.571 1.00 95.62 76 LEU A N 1
ATOM 591 C CA . LEU A 1 76 ? 5.713 -7.901 -8.488 1.00 95.62 76 LEU A CA 1
ATOM 592 C C . LEU A 1 76 ? 6.447 -8.881 -9.405 1.00 95.62 76 LEU A C 1
ATOM 594 O O . LEU A 1 76 ? 7.022 -8.473 -10.408 1.00 95.62 76 LEU A O 1
ATOM 598 N N . GLU A 1 77 ? 6.434 -10.163 -9.055 1.00 93.81 77 GLU A N 1
ATOM 599 C CA . GLU A 1 77 ? 7.072 -11.241 -9.798 1.00 93.81 77 GLU A CA 1
ATOM 600 C C . GLU A 1 77 ? 6.029 -12.346 -10.034 1.00 93.81 77 GLU A C 1
ATOM 602 O O . GLU A 1 77 ? 5.205 -12.599 -9.147 1.00 93.81 77 GLU A O 1
ATOM 607 N N . PRO A 1 78 ? 6.049 -13.031 -11.192 1.00 88.19 78 PRO A N 1
ATOM 608 C CA . PRO A 1 78 ? 5.251 -14.236 -11.385 1.00 88.19 78 PRO A CA 1
ATOM 609 C C . PRO A 1 78 ? 5.552 -15.262 -10.284 1.00 88.19 78 PRO A C 1
ATOM 611 O O . PRO A 1 78 ? 6.708 -15.465 -9.918 1.00 88.19 78 PRO A O 1
ATOM 614 N N . ASP A 1 79 ? 4.506 -15.883 -9.740 1.00 91.31 79 ASP A N 1
ATOM 615 C CA . ASP A 1 79 ? 4.578 -16.944 -8.722 1.00 91.31 79 ASP A CA 1
ATOM 616 C C . ASP A 1 79 ? 5.190 -16.548 -7.367 1.00 91.31 79 ASP A C 1
ATOM 618 O O . ASP A 1 79 ? 5.446 -17.406 -6.515 1.00 91.31 79 ASP A O 1
ATOM 622 N N . ARG A 1 80 ? 5.385 -15.250 -7.111 1.00 92.75 80 ARG A N 1
ATOM 623 C CA . ARG A 1 80 ? 5.908 -14.768 -5.833 1.00 92.75 80 ARG A CA 1
ATOM 624 C C . ARG A 1 80 ? 5.165 -13.537 -5.346 1.00 92.75 80 ARG A C 1
ATOM 626 O O . ARG A 1 80 ? 5.044 -12.530 -6.035 1.00 92.75 80 ARG A O 1
ATOM 633 N N . VAL A 1 81 ? 4.760 -13.594 -4.081 1.00 94.75 81 VAL A N 1
ATOM 634 C CA . VAL A 1 81 ? 4.140 -12.465 -3.388 1.00 94.75 81 VAL A CA 1
ATOM 635 C C . VAL A 1 81 ? 4.930 -12.109 -2.136 1.00 94.75 81 VAL A C 1
ATOM 637 O O . VAL A 1 81 ? 5.417 -12.983 -1.414 1.00 94.75 81 VAL A O 1
ATOM 640 N N . LYS A 1 82 ? 5.058 -10.811 -1.863 1.00 96.00 82 LYS A N 1
ATOM 641 C CA . LYS A 1 82 ? 5.611 -10.291 -0.607 1.00 96.00 82 LYS A CA 1
ATOM 642 C C . LYS A 1 82 ? 4.496 -9.617 0.182 1.00 96.00 82 LYS A C 1
ATOM 644 O O . LYS A 1 82 ? 3.845 -8.715 -0.328 1.00 96.00 82 LYS A O 1
ATOM 649 N N . GLY A 1 83 ? 4.301 -10.026 1.431 1.00 96.12 83 GLY A N 1
ATOM 650 C CA . GLY A 1 83 ? 3.331 -9.408 2.334 1.00 96.12 83 GLY A CA 1
ATOM 651 C C . GLY A 1 83 ? 3.993 -8.449 3.320 1.00 96.12 83 GLY A C 1
ATOM 652 O O . GLY A 1 83 ? 4.933 -8.835 4.013 1.00 96.12 83 GLY A O 1
ATOM 653 N N . SER A 1 84 ? 3.477 -7.225 3.424 1.00 96.38 84 SER A N 1
ATOM 654 C CA . SER A 1 84 ? 3.764 -6.312 4.536 1.00 96.38 84 SER A CA 1
ATOM 655 C C . SER A 1 84 ? 2.575 -6.297 5.491 1.00 96.38 84 SER A C 1
ATOM 657 O O . SER A 1 84 ? 1.512 -5.799 5.131 1.00 96.38 84 SER A O 1
ATOM 659 N N . LEU A 1 85 ? 2.753 -6.834 6.700 1.00 96.38 85 LEU A N 1
ATOM 660 C CA . LEU A 1 85 ? 1.709 -6.912 7.724 1.00 96.38 85 LEU A CA 1
ATOM 661 C C . LEU A 1 85 ? 1.910 -5.836 8.799 1.00 96.38 85 LEU A C 1
ATOM 663 O O . LEU A 1 85 ? 3.036 -5.596 9.246 1.00 96.38 85 LEU A O 1
ATOM 667 N N . ARG A 1 86 ? 0.818 -5.225 9.259 1.00 95.75 86 ARG A N 1
ATOM 668 C CA . ARG A 1 86 ? 0.790 -4.349 10.438 1.00 95.75 86 ARG A CA 1
ATOM 669 C C . ARG A 1 86 ? -0.417 -4.690 11.299 1.00 95.75 86 ARG A C 1
ATOM 671 O O . ARG A 1 86 ? -1.520 -4.795 10.778 1.00 95.75 86 ARG A O 1
ATOM 678 N N . SER A 1 87 ? -0.219 -4.812 12.604 1.00 93.94 87 SER A N 1
ATOM 679 C CA . SER A 1 87 ? -1.308 -4.837 13.580 1.00 93.94 87 SER A CA 1
ATOM 680 C C . SER A 1 87 ? -1.392 -3.49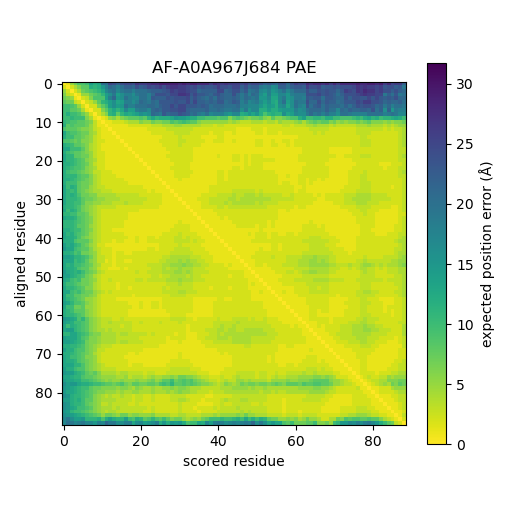4 14.296 1.00 93.94 87 SER A C 1
ATOM 682 O O . SER A 1 87 ? -0.386 -2.793 14.453 1.00 93.94 87 SER A O 1
ATOM 684 N N . ARG A 1 88 ? -2.588 -3.135 14.750 1.00 84.94 88 ARG A N 1
ATOM 685 C CA . ARG A 1 88 ? -2.746 -2.174 15.839 1.00 84.94 88 ARG A CA 1
ATOM 686 C C . ARG A 1 88 ? -2.431 -2.929 17.129 1.00 84.94 88 ARG A C 1
ATOM 688 O O . ARG A 1 88 ? -2.968 -4.014 17.336 1.00 84.94 88 ARG A O 1
ATOM 695 N N . GLY A 1 89 ? -1.452 -2.432 17.883 1.00 62.19 89 GLY A N 1
ATOM 696 C CA . GLY A 1 89 ? -1.112 -2.972 19.202 1.00 62.19 89 GLY A CA 1
ATOM 697 C C . GLY A 1 89 ? -2.256 -2.804 20.187 1.00 62.19 89 GLY A C 1
ATOM 698 O O . GLY A 1 89 ? -3.033 -1.839 20.005 1.00 62.19 89 GLY A O 1
#

Sequence (89 aa):
SQIGRHVYEESPFGFLRVAGTVLASASLDEQRRFVWAVLRAEDLERSGIGLDDTDPLIDLVRVARESDVALLVKELEPDRVKGSLRSRG

Foldseek 3Di:
DVVVCVVPPDAQPLLVQQLVQFVVQKDADLVQLEIETERELVSCVVSVDDPVSCPCSQVVRPPPPSHQKYWYWYHYDPPDIDIDIDGDD